Protein AF-A0A838SPH0-F1 (afdb_monomer)

Radius of gyration: 14.52 Å; Cα contacts (8 Å, |Δi|>4): 67; chains: 1; bounding box: 35×26×31 Å

Nearest PDB structures (foldseek):
  5d80-assembly2_g  TM=3.973E-01  e=1.276E+00  Saccharomyces cerevisiae S288C
  5d80-assembly1_G  TM=3.974E-01  e=1.276E+00  Saccharomyces cerevisiae S288C
  4u1e-assembly1_G  TM=2.729E-01  e=6.213E+00  Saccharomyces cerevisiae S288C

Solvent-accessible surface area (backbone atoms only — not comparable to full-atom values): 5799 Å² total; per-residue (Å²): 137,61,73,81,80,48,58,70,71,77,45,73,52,71,47,80,43,78,54,97,89,42,83,43,81,47,75,50,76,40,64,66,82,91,71,98,73,87,79,94,78,67,87,81,57,50,74,65,49,62,72,72,56,89,78,86,83,92,73,54,45,66,54,53,61,69,52,89,68,93,59,81,60,80,62,48,17,62,53,44,69,75,75,111

Mean predicted aligned error: 3.77 Å

Structure (mmCIF, N/CA/C/O backbone):
data_AF-A0A838SPH0-F1
#
_entry.id   AF-A0A838SPH0-F1
#
loop_
_atom_site.group_PDB
_atom_site.id
_atom_site.type_symbol
_atom_site.label_atom_id
_atom_site.label_alt_id
_atom_site.label_comp_id
_atom_site.label_asym_id
_atom_site.label_entity_id
_atom_site.label_seq_id
_atom_site.pdbx_PDB_ins_code
_atom_site.Cartn_x
_atom_site.Cartn_y
_atom_site.Cartn_z
_atom_site.occupancy
_atom_site.B_iso_or_equiv
_atom_site.auth_seq_id
_atom_site.auth_comp_id
_atom_site.auth_asym_id
_atom_site.auth_atom_id
_atom_site.pdbx_PDB_model_num
ATOM 1 N N . MET A 1 1 ? -14.914 0.178 -13.076 1.00 64.50 1 MET A N 1
ATOM 2 C CA . MET A 1 1 ? -15.169 1.186 -12.026 1.00 64.50 1 MET A CA 1
ATOM 3 C C . MET A 1 1 ? -14.265 2.376 -12.309 1.00 64.50 1 MET A C 1
ATOM 5 O O . MET A 1 1 ? -13.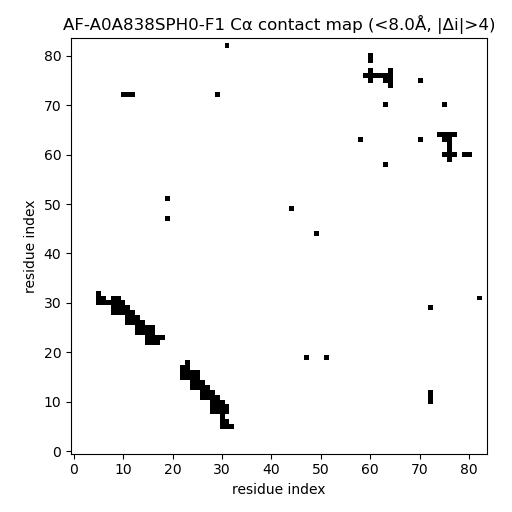105 2.137 -12.622 1.00 64.50 1 MET A O 1
ATOM 9 N N . SER A 1 2 ? -14.773 3.608 -12.314 1.00 76.44 2 SER A N 1
ATOM 10 C 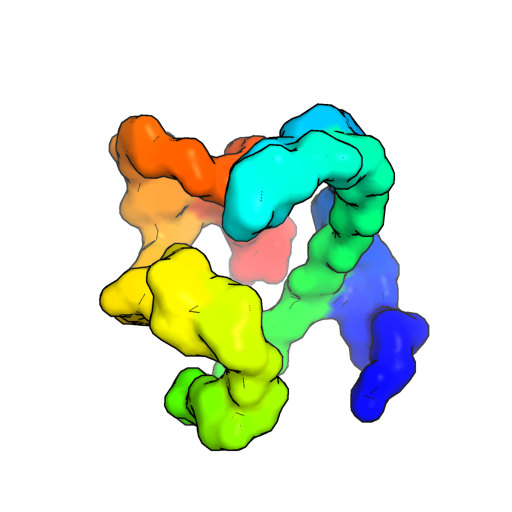CA . SER A 1 2 ? -13.929 4.803 -12.478 1.00 76.44 2 SER A CA 1
ATOM 11 C C . SER A 1 2 ? -13.543 5.358 -11.099 1.00 76.44 2 SER A C 1
ATOM 13 O O . SER A 1 2 ? -14.290 5.146 -10.148 1.00 76.44 2 SER A O 1
ATOM 15 N N . PRO A 1 3 ? -12.421 6.084 -10.951 1.00 71.19 3 PRO A N 1
ATOM 16 C CA . PRO A 1 3 ? -12.032 6.648 -9.654 1.00 71.19 3 PRO A CA 1
ATOM 17 C C . PRO A 1 3 ? -13.109 7.549 -9.034 1.00 71.19 3 PRO A C 1
ATOM 19 O O . PRO A 1 3 ? -13.349 7.485 -7.838 1.00 71.19 3 PRO A O 1
ATOM 22 N N . GLY A 1 4 ? -13.837 8.316 -9.856 1.00 77.69 4 GLY A N 1
ATOM 23 C CA . GLY A 1 4 ? -14.905 9.204 -9.383 1.00 77.69 4 GLY A CA 1
ATOM 24 C C . GLY A 1 4 ? -16.091 8.491 -8.722 1.00 77.69 4 GLY A C 1
ATOM 25 O O . GLY A 1 4 ? -16.860 9.139 -8.022 1.00 77.69 4 GLY A O 1
ATOM 26 N N . SER A 1 5 ? -16.249 7.171 -8.894 1.00 87.69 5 SER A N 1
ATOM 27 C CA . SER A 1 5 ? -17.279 6.410 -8.172 1.00 87.69 5 SER A CA 1
ATOM 28 C C . SER A 1 5 ? -16.852 5.976 -6.764 1.00 87.69 5 SER A C 1
ATOM 30 O O . SER A 1 5 ? -17.658 5.370 -6.067 1.00 87.69 5 SER A O 1
ATOM 32 N N . LEU A 1 6 ? -15.604 6.238 -6.357 1.00 88.31 6 LEU A N 1
ATOM 33 C CA . LEU A 1 6 ? -15.055 5.874 -5.042 1.00 88.31 6 LEU A CA 1
ATOM 34 C C . LEU A 1 6 ? -15.126 7.018 -4.014 1.00 88.31 6 LEU A C 1
ATOM 36 O O . LEU A 1 6 ? -14.653 6.859 -2.894 1.00 88.31 6 LEU A O 1
ATOM 40 N N . GLY A 1 7 ? -15.715 8.159 -4.384 1.00 90.75 7 GLY A N 1
ATOM 41 C CA . GLY A 1 7 ? -15.751 9.360 -3.549 1.00 90.75 7 GLY A CA 1
ATOM 42 C C . GLY A 1 7 ? -14.463 10.183 -3.626 1.00 90.75 7 GLY A C 1
ATOM 43 O O . GLY A 1 7 ? -13.679 10.054 -4.567 1.00 90.75 7 GLY A O 1
ATOM 44 N N . GLU A 1 8 ? -14.270 11.059 -2.641 1.00 94.19 8 GLU A N 1
ATOM 45 C CA . GLU A 1 8 ? -13.084 11.915 -2.559 1.00 94.19 8 GLU A CA 1
ATOM 46 C C . GLU A 1 8 ? -11.839 11.118 -2.129 1.00 94.19 8 GLU A C 1
ATOM 48 O O . GLU A 1 8 ? -11.944 10.199 -1.308 1.00 94.19 8 GLU A O 1
ATOM 53 N N . PRO A 1 9 ? -10.641 11.467 -2.632 1.00 95.94 9 PRO A N 1
ATOM 54 C CA . PRO A 1 9 ? -9.397 10.883 -2.149 1.00 95.94 9 PRO A CA 1
ATOM 55 C C . PRO A 1 9 ? -9.207 11.081 -0.642 1.00 95.94 9 PRO A C 1
ATOM 57 O O . PRO A 1 9 ? -9.361 12.187 -0.124 1.00 95.94 9 PRO A O 1
ATOM 60 N N . VAL A 1 10 ? -8.777 10.029 0.052 1.00 96.44 10 VAL A N 1
ATOM 61 C CA . VAL A 1 10 ? -8.457 10.079 1.491 1.00 96.44 10 VAL A CA 1
ATOM 62 C C . VAL A 1 10 ? -6.980 10.368 1.757 1.00 96.44 10 VAL A C 1
ATOM 64 O O . VAL A 1 10 ? -6.618 10.805 2.848 1.00 96.44 10 VAL A O 1
ATOM 67 N N . ALA A 1 11 ? -6.116 10.140 0.763 1.00 96.81 11 ALA A N 1
ATOM 68 C CA . ALA A 1 11 ? -4.704 10.503 0.808 1.00 96.81 11 ALA A CA 1
ATOM 69 C C . ALA A 1 11 ? -4.103 10.609 -0.602 1.00 96.81 11 ALA A C 1
ATOM 71 O O . ALA A 1 11 ? -4.594 10.013 -1.562 1.00 96.81 11 ALA A O 1
ATOM 72 N N . VAL A 1 12 ? -2.986 11.327 -0.707 1.00 95.62 12 VAL A N 1
ATOM 73 C CA . VAL A 1 12 ? -2.123 11.359 -1.893 1.00 95.62 12 VAL A CA 1
ATOM 74 C C . VAL A 1 12 ? -0.664 11.244 -1.462 1.00 95.62 12 VAL A C 1
ATOM 76 O O . VAL A 1 12 ? -0.284 11.749 -0.404 1.00 95.62 12 VAL A O 1
ATOM 79 N N . SER A 1 13 ? 0.160 10.605 -2.285 1.00 94.75 13 SER A N 1
ATOM 80 C CA . SER A 1 13 ? 1.613 10.532 -2.100 1.00 94.75 13 SER A CA 1
ATOM 81 C C . SER A 1 13 ?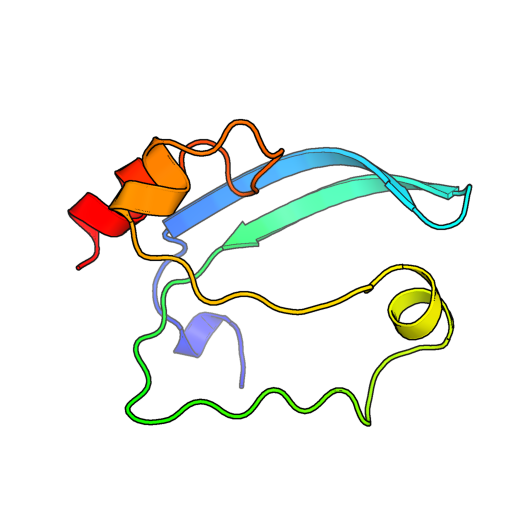 2.319 10.744 -3.438 1.00 94.75 13 SER A C 1
ATOM 83 O O . SER A 1 13 ? 1.735 10.601 -4.516 1.00 94.75 13 SER A O 1
ATOM 85 N N . GLN A 1 14 ? 3.595 11.111 -3.374 1.00 96.06 14 GLN A N 1
ATOM 86 C CA . GLN A 1 14 ? 4.494 11.065 -4.518 1.00 96.06 14 GLN A CA 1
ATOM 87 C C . GLN A 1 14 ? 5.922 10.834 -4.041 1.00 96.06 14 GLN A C 1
ATOM 89 O O . GLN A 1 14 ? 6.279 11.244 -2.933 1.00 96.06 14 GLN A O 1
ATOM 94 N N . GLY A 1 15 ? 6.739 10.206 -4.876 1.00 93.94 15 GLY A N 1
ATOM 95 C CA . GLY A 1 15 ? 8.137 9.978 -4.548 1.00 93.94 15 GLY A CA 1
ATOM 96 C C . GLY A 1 15 ? 8.823 8.981 -5.473 1.00 93.94 15 GLY A C 1
ATOM 97 O O . GLY A 1 15 ? 8.209 8.468 -6.412 1.00 93.94 15 GLY A O 1
ATOM 98 N N . PRO A 1 16 ? 10.112 8.712 -5.223 1.00 95.44 16 PRO A N 1
ATOM 99 C CA . PRO A 1 16 ? 10.839 7.687 -5.949 1.00 95.44 16 PRO A CA 1
ATOM 100 C C . PRO A 1 16 ? 10.336 6.285 -5.577 1.00 95.44 16 PRO A C 1
ATOM 102 O O . PRO A 1 16 ? 10.037 6.012 -4.415 1.00 95.44 16 PRO A O 1
ATOM 105 N N . LEU A 1 17 ? 10.298 5.389 -6.560 1.00 92.31 17 LEU A N 1
ATOM 106 C CA . LEU A 1 17 ? 10.054 3.956 -6.389 1.00 92.31 17 LEU A CA 1
ATOM 107 C C . LEU A 1 17 ? 11.070 3.184 -7.229 1.00 92.31 17 LEU A C 1
ATOM 109 O O . LEU A 1 17 ? 11.236 3.479 -8.409 1.00 92.31 17 LEU A O 1
ATOM 113 N N . LEU A 1 18 ? 11.731 2.189 -6.642 1.00 92.62 18 LEU A N 1
ATOM 114 C CA . LEU A 1 18 ? 12.527 1.216 -7.387 1.00 92.62 18 LEU A CA 1
ATOM 115 C C . LEU A 1 18 ? 11.729 -0.087 -7.464 1.00 92.62 18 LEU A C 1
ATOM 117 O O . LEU A 1 18 ? 11.507 -0.723 -6.437 1.00 92.62 18 LEU A O 1
ATOM 121 N N . LEU A 1 19 ? 11.295 -0.470 -8.664 1.00 90.94 19 LEU A N 1
ATOM 122 C CA . LEU A 1 19 ? 10.465 -1.654 -8.891 1.00 90.94 19 LEU A CA 1
ATOM 123 C C . LEU A 1 19 ? 11.025 -2.450 -10.070 1.00 90.94 19 LEU A C 1
ATOM 125 O O . LEU A 1 19 ? 11.259 -1.882 -11.134 1.00 90.94 19 LEU A O 1
ATOM 129 N N . GLY A 1 20 ? 11.294 -3.744 -9.876 1.00 89.56 20 GLY A N 1
ATOM 130 C CA . GLY A 1 20 ? 11.886 -4.589 -10.925 1.00 89.56 20 GLY A CA 1
ATOM 131 C C . GLY A 1 20 ? 13.222 -4.055 -11.466 1.00 89.56 20 GLY A C 1
ATOM 132 O O . GLY A 1 20 ? 13.509 -4.184 -12.650 1.00 89.56 20 GLY A O 1
ATOM 133 N N . GLY A 1 21 ? 14.010 -3.365 -10.629 1.00 91.38 21 GLY A N 1
ATOM 134 C CA . GLY A 1 21 ? 15.266 -2.721 -11.036 1.00 91.38 21 GLY A CA 1
ATOM 135 C C . GLY A 1 21 ? 15.113 -1.409 -11.817 1.00 91.38 21 GLY A C 1
ATOM 136 O O . GLY A 1 21 ? 16.121 -0.811 -12.192 1.00 91.38 21 GLY A O 1
ATOM 137 N N . VAL A 1 22 ? 13.887 -0.925 -12.033 1.00 93.06 22 VAL A N 1
ATOM 138 C CA . VAL A 1 22 ? 13.604 0.334 -12.735 1.00 93.06 22 VAL A CA 1
ATOM 139 C C . VAL A 1 22 ? 13.207 1.419 -11.739 1.00 93.06 22 VAL A C 1
ATOM 141 O O . VAL A 1 22 ? 12.378 1.204 -10.855 1.00 93.06 22 VAL A O 1
ATOM 144 N N . ALA A 1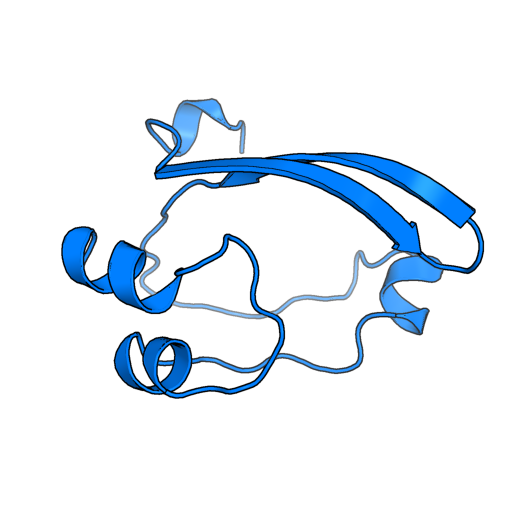 23 ? 13.820 2.595 -11.874 1.00 95.88 23 ALA A N 1
ATOM 145 C CA . ALA A 1 23 ? 13.493 3.762 -11.069 1.00 95.88 23 ALA A CA 1
ATOM 146 C C . ALA A 1 23 ? 12.307 4.524 -11.678 1.00 95.88 23 ALA A C 1
ATOM 148 O O . ALA A 1 23 ? 12.334 4.920 -12.843 1.00 95.88 23 ALA A O 1
ATOM 149 N N . TYR A 1 24 ? 11.298 4.779 -10.855 1.00 94.50 24 TYR A N 1
ATOM 150 C CA . TYR A 1 24 ? 10.099 5.537 -11.181 1.00 94.50 24 TYR A CA 1
ATOM 151 C C . TYR A 1 24 ? 9.986 6.760 -10.276 1.00 94.50 24 TYR A C 1
ATOM 153 O O . TYR A 1 24 ? 10.419 6.745 -9.123 1.00 94.50 24 TYR A O 1
ATOM 161 N N . HIS A 1 25 ? 9.329 7.800 -10.781 1.00 96.88 25 HIS A N 1
ATOM 162 C CA . HIS A 1 25 ? 8.709 8.816 -9.941 1.00 96.88 25 HIS A CA 1
ATOM 163 C C . HIS A 1 25 ? 7.204 8.550 -9.927 1.00 96.88 25 HIS A C 1
ATOM 165 O O . HIS A 1 25 ? 6.518 8.799 -10.921 1.00 96.88 25 HIS A O 1
ATOM 171 N N . GLN A 1 26 ? 6.701 8.015 -8.820 1.00 95.19 26 GLN A N 1
ATOM 172 C CA . GLN A 1 26 ? 5.296 7.653 -8.687 1.00 95.19 26 GLN A CA 1
ATOM 173 C C . GLN A 1 26 ? 4.477 8.779 -8.061 1.00 95.19 26 GLN A C 1
ATOM 175 O O . GLN A 1 26 ? 4.979 9.575 -7.265 1.00 95.19 26 GLN A O 1
ATOM 180 N N . ARG A 1 27 ? 3.195 8.816 -8.418 1.00 96.38 27 ARG A N 1
ATOM 181 C CA . ARG A 1 27 ? 2.168 9.624 -7.768 1.00 96.38 27 ARG A CA 1
ATOM 182 C C . ARG A 1 27 ? 0.966 8.730 -7.528 1.00 96.38 27 ARG A C 1
ATOM 184 O O . ARG A 1 27 ? 0.434 8.161 -8.478 1.00 96.38 27 ARG A O 1
ATOM 191 N N . GLU A 1 28 ? 0.530 8.648 -6.283 1.00 95.44 28 GLU A N 1
ATOM 192 C CA . GLU A 1 28 ? -0.548 7.756 -5.876 1.00 95.44 28 GLU A CA 1
ATOM 193 C C . GLU A 1 28 ? -1.700 8.569 -5.286 1.00 95.44 28 GLU A C 1
ATOM 195 O O . GLU A 1 28 ? -1.513 9.626 -4.673 1.00 95.44 28 GLU A O 1
ATOM 200 N N . THR A 1 29 ? -2.919 8.094 -5.513 1.00 96.12 29 THR A N 1
ATOM 201 C CA . THR A 1 29 ? -4.152 8.663 -4.962 1.00 96.12 29 THR A CA 1
ATOM 202 C C . THR A 1 29 ? -4.942 7.526 -4.348 1.00 96.12 29 THR A C 1
ATOM 204 O O . THR A 1 29 ? -5.282 6.565 -5.035 1.00 96.12 29 THR A O 1
ATOM 207 N N . TYR A 1 30 ? -5.203 7.637 -3.054 1.00 95.75 30 TYR A N 1
ATOM 208 C CA . TYR A 1 30 ? -5.824 6.595 -2.255 1.00 95.75 30 TYR A CA 1
ATOM 209 C C . TYR A 1 30 ? -7.286 6.942 -2.010 1.00 95.75 30 TYR A C 1
ATOM 211 O O . TYR A 1 30 ? -7.608 8.075 -1.652 1.00 95.75 30 TYR A O 1
ATOM 219 N N . TYR A 1 31 ? -8.152 5.947 -2.165 1.00 95.50 31 TYR A N 1
ATOM 220 C CA . TYR A 1 31 ? -9.587 6.042 -1.920 1.00 95.50 31 TYR A CA 1
ATOM 221 C C . TYR A 1 31 ? -9.986 5.012 -0.870 1.00 95.50 31 TYR A C 1
ATOM 223 O O . TYR A 1 31 ? -9.329 3.979 -0.727 1.00 95.50 31 TYR A O 1
ATOM 231 N N . PHE A 1 32 ? -11.068 5.286 -0.150 1.00 94.69 32 PHE A N 1
ATOM 232 C CA . PHE A 1 32 ? -11.606 4.381 0.855 1.00 94.69 32 PHE A CA 1
ATOM 233 C C . PHE A 1 32 ? -12.897 3.739 0.353 1.00 94.69 32 PHE A C 1
ATOM 235 O O . PHE A 1 32 ? -13.807 4.430 -0.097 1.00 94.69 32 PHE A O 1
ATOM 242 N N . LEU A 1 33 ? -12.973 2.411 0.439 1.00 92.56 33 LEU A N 1
ATOM 243 C CA . LEU A 1 33 ? -14.140 1.638 0.034 1.00 92.56 33 LEU A CA 1
ATOM 244 C C . LEU A 1 33 ? -14.421 0.549 1.069 1.00 92.56 33 LEU A C 1
ATOM 246 O O . LEU A 1 33 ? -13.561 -0.285 1.344 1.00 92.56 33 LEU A O 1
ATOM 250 N N . GLN A 1 34 ? -15.643 0.530 1.599 1.00 91.69 34 GLN A N 1
ATOM 251 C CA . GLN A 1 34 ? -16.145 -0.575 2.412 1.00 91.69 34 GLN A CA 1
ATOM 252 C C . GLN A 1 34 ? -16.888 -1.576 1.527 1.00 91.69 34 GLN A C 1
ATOM 254 O O . GLN A 1 34 ? -17.747 -1.199 0.730 1.00 91.69 34 GLN A O 1
ATOM 259 N N . VAL A 1 35 ? -16.568 -2.861 1.685 1.00 90.50 35 VAL A N 1
ATOM 260 C CA . VAL A 1 35 ? -17.189 -3.970 0.950 1.00 90.50 35 VAL A CA 1
ATOM 261 C C . VAL A 1 35 ? -17.729 -5.008 1.929 1.00 90.50 35 VAL A C 1
ATOM 263 O O . VAL A 1 35 ? -17.146 -5.236 2.985 1.00 90.50 35 VAL A O 1
ATOM 266 N N . SER A 1 36 ? -18.846 -5.652 1.587 1.00 90.12 36 SER A N 1
ATOM 267 C CA . SER A 1 36 ? -19.471 -6.681 2.433 1.00 90.12 36 SER A CA 1
ATOM 268 C C . SER A 1 36 ? -18.782 -8.047 2.350 1.00 90.12 36 SER A C 1
ATOM 270 O O . SER A 1 36 ? -18.989 -8.891 3.216 1.00 90.12 36 SER A O 1
ATOM 272 N N . ALA A 1 37 ? -17.992 -8.279 1.302 1.00 88.75 37 ALA A N 1
ATOM 273 C CA . ALA A 1 37 ? -17.194 -9.481 1.094 1.00 88.75 37 ALA A CA 1
ATOM 274 C C . ALA A 1 37 ? -15.923 -9.121 0.315 1.00 88.75 37 ALA A C 1
ATOM 276 O O . ALA A 1 37 ? -15.936 -8.184 -0.487 1.00 88.75 37 ALA A O 1
ATOM 277 N N . HIS A 1 38 ? -14.844 -9.871 0.537 1.00 84.25 38 HIS A N 1
ATOM 278 C CA . HIS A 1 38 ? -13.592 -9.719 -0.195 1.00 84.25 38 HIS A CA 1
ATOM 279 C C . HIS A 1 38 ? -13.132 -11.074 -0.747 1.00 84.25 38 HIS A C 1
ATOM 281 O O . HIS A 1 38 ? -13.213 -12.091 -0.063 1.00 84.25 38 HIS A O 1
ATOM 287 N N . GLU A 1 39 ? -12.609 -11.072 -1.969 1.00 90.00 39 GLU A N 1
ATOM 288 C CA . GLU A 1 39 ? -11.859 -12.182 -2.555 1.00 90.00 39 GLU A CA 1
ATOM 289 C C . GLU A 1 39 ? -10.666 -11.580 -3.297 1.00 90.00 39 GLU A C 1
ATOM 291 O O . GLU A 1 39 ? -10.829 -10.683 -4.128 1.00 90.00 39 GLU A O 1
ATOM 296 N N . VAL A 1 40 ? -9.457 -12.035 -2.971 1.00 90.56 40 VAL A N 1
ATOM 297 C CA . VAL A 1 40 ? -8.249 -11.588 -3.664 1.00 90.56 40 VAL A CA 1
ATOM 298 C C . VAL A 1 40 ? -8.079 -12.441 -4.916 1.00 90.56 40 VAL A C 1
ATOM 300 O O . VAL A 1 40 ? -7.713 -13.609 -4.832 1.00 90.56 40 VAL A O 1
ATOM 303 N N . ASN A 1 41 ? -8.333 -11.847 -6.082 1.00 92.31 41 ASN A N 1
ATOM 304 C CA . ASN A 1 41 ? -8.122 -12.489 -7.374 1.00 92.31 41 ASN A CA 1
ATOM 305 C C . ASN A 1 41 ? -6.872 -11.918 -8.057 1.00 92.31 41 ASN A C 1
ATOM 307 O O . ASN A 1 41 ? -6.867 -10.771 -8.503 1.00 92.31 41 ASN A O 1
ATOM 311 N N . THR A 1 42 ? -5.831 -12.740 -8.175 1.00 94.44 42 THR A N 1
ATOM 312 C CA . THR A 1 42 ? -4.548 -12.375 -8.798 1.00 94.44 42 THR A CA 1
ATOM 313 C C . THR A 1 42 ? -4.407 -12.870 -10.241 1.00 94.44 42 THR A C 1
ATOM 315 O O . THR A 1 42 ? -3.340 -12.736 -10.840 1.00 94.44 42 THR A O 1
ATOM 318 N N . ALA A 1 43 ? -5.468 -13.422 -10.846 1.00 95.06 43 ALA A N 1
ATOM 319 C CA . ALA A 1 43 ? -5.410 -14.028 -12.182 1.00 95.06 43 ALA A CA 1
ATOM 320 C C . ALA A 1 43 ? -4.981 -13.045 -13.287 1.00 95.06 43 ALA A C 1
ATOM 322 O O . ALA A 1 43 ? -4.415 -13.461 -14.295 1.00 95.06 43 ALA A O 1
ATOM 323 N N . ALA A 1 44 ? -5.237 -11.749 -13.093 1.00 95.38 44 ALA A N 1
ATOM 324 C CA . ALA A 1 44 ? -4.886 -10.687 -14.033 1.00 95.38 44 ALA A CA 1
ATOM 325 C C . ALA A 1 44 ? -3.531 -10.016 -13.744 1.00 95.38 44 ALA A C 1
ATOM 327 O O . ALA A 1 44 ? -3.210 -9.031 -14.404 1.00 95.38 44 ALA A O 1
ATOM 328 N N . PHE A 1 45 ? -2.746 -10.519 -12.782 1.00 96.12 45 PHE A N 1
ATOM 329 C CA . PHE A 1 45 ? -1.415 -9.974 -12.517 1.00 96.12 45 PHE A CA 1
ATOM 330 C C . PHE A 1 45 ? -0.554 -10.019 -13.784 1.00 96.12 45 PHE A C 1
ATOM 332 O O . PHE A 1 45 ? -0.569 -10.988 -14.551 1.00 96.12 45 PHE A O 1
A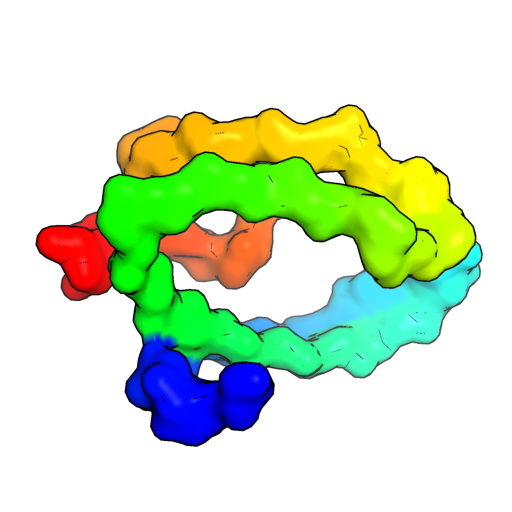TOM 339 N N . THR A 1 46 ? 0.217 -8.965 -13.992 1.00 95.12 46 THR A N 1
ATOM 340 C CA . THR A 1 46 ? 1.325 -8.916 -14.944 1.00 95.12 46 THR A CA 1
ATOM 341 C C . THR A 1 46 ? 2.476 -9.813 -14.480 1.00 95.12 46 THR A C 1
ATOM 343 O O . THR A 1 46 ? 2.506 -10.277 -13.339 1.00 95.12 46 THR A O 1
ATOM 346 N N . ASP A 1 47 ? 3.447 -10.066 -15.360 1.00 94.56 47 ASP A N 1
ATOM 347 C CA . ASP A 1 47 ? 4.645 -10.830 -14.987 1.00 94.56 47 ASP A CA 1
ATOM 348 C C . ASP A 1 47 ? 5.420 -10.156 -13.847 1.00 94.56 47 ASP A C 1
ATOM 350 O O . ASP A 1 47 ? 5.831 -10.832 -12.908 1.00 94.56 47 ASP A O 1
ATOM 354 N N . LEU A 1 48 ? 5.527 -8.822 -13.877 1.00 92.12 48 LEU A N 1
ATOM 355 C CA . LEU A 1 48 ? 6.171 -8.050 -12.814 1.00 92.12 48 LEU A CA 1
ATOM 356 C C . LEU A 1 48 ? 5.418 -8.173 -11.483 1.00 92.12 48 LEU A C 1
ATOM 358 O O . LEU A 1 48 ? 6.041 -8.394 -10.452 1.00 92.12 48 LEU A O 1
ATOM 362 N N . GLU A 1 49 ? 4.087 -8.066 -11.486 1.00 93.62 49 GLU A N 1
ATOM 363 C CA . GLU A 1 49 ? 3.284 -8.212 -10.261 1.00 93.62 49 GLU A CA 1
ATOM 364 C C . GLU A 1 49 ? 3.404 -9.618 -9.665 1.00 93.62 49 GLU A C 1
ATOM 366 O O . GLU A 1 49 ? 3.511 -9.753 -8.449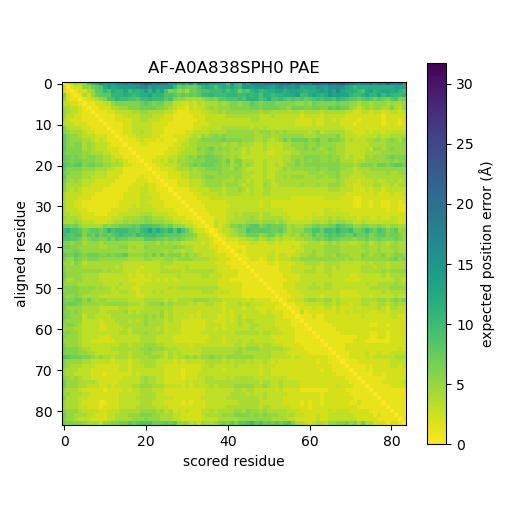 1.00 93.62 49 GLU A O 1
ATOM 3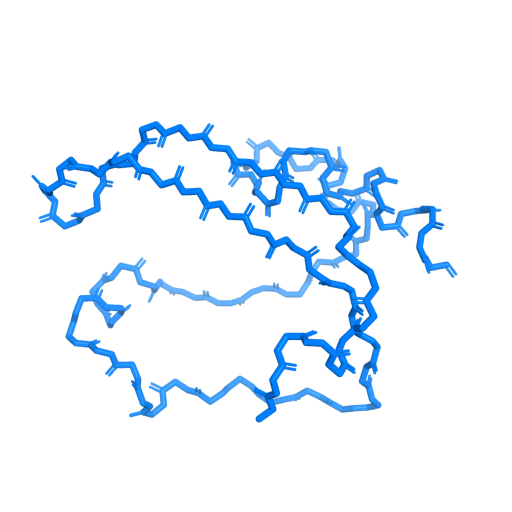71 N N . ARG A 1 50 ? 3.459 -10.662 -10.503 1.00 94.88 50 ARG A N 1
ATOM 372 C CA . ARG A 1 50 ? 3.730 -12.033 -10.037 1.00 94.88 50 ARG A CA 1
ATOM 373 C C . ARG A 1 50 ? 5.104 -12.185 -9.384 1.00 94.88 50 ARG A C 1
ATOM 375 O O . ARG A 1 50 ? 5.249 -13.025 -8.503 1.00 94.88 50 ARG A O 1
ATOM 382 N N . GLU A 1 51 ? 6.097 -11.421 -9.828 1.00 93.69 51 GLU A N 1
ATOM 383 C CA . GLU A 1 51 ? 7.454 -11.461 -9.280 1.00 93.69 51 GLU A CA 1
ATOM 384 C C . GLU A 1 51 ? 7.560 -10.718 -7.940 1.00 93.69 51 GLU A C 1
ATOM 386 O O . GLU A 1 51 ? 8.221 -11.196 -7.018 1.00 93.69 51 GLU A O 1
ATOM 391 N N . VAL A 1 52 ? 6.910 -9.556 -7.819 1.00 91.06 52 VAL A N 1
ATOM 392 C CA . VAL A 1 52 ? 7.101 -8.648 -6.671 1.00 91.06 52 VAL A CA 1
ATOM 393 C C . VAL A 1 52 ? 6.036 -8.785 -5.578 1.00 91.06 52 VAL A C 1
ATOM 395 O O . VAL A 1 52 ? 6.290 -8.392 -4.439 1.00 91.06 52 VAL A O 1
ATOM 398 N N . VAL A 1 53 ? 4.854 -9.338 -5.878 1.00 94.00 53 VAL A N 1
ATOM 399 C CA . VAL A 1 53 ? 3.790 -9.556 -4.884 1.00 94.00 53 VAL A CA 1
ATOM 400 C C . VAL A 1 53 ? 3.932 -10.943 -4.265 1.00 94.00 53 VAL A C 1
ATOM 402 O O . VAL A 1 53 ? 3.607 -11.958 -4.875 1.00 94.00 53 VAL A O 1
ATOM 405 N N . ILE A 1 54 ? 4.380 -10.976 -3.011 1.00 93.88 54 ILE A N 1
ATOM 406 C CA . ILE A 1 54 ? 4.695 -12.224 -2.297 1.00 93.88 54 ILE A CA 1
ATOM 407 C C . ILE A 1 54 ? 3.547 -12.760 -1.430 1.00 93.88 54 ILE A C 1
ATOM 409 O O . ILE A 1 54 ? 3.610 -13.892 -0.953 1.00 93.88 54 ILE A O 1
ATOM 413 N N . GLY A 1 55 ? 2.501 -11.967 -1.195 1.00 93.19 55 GLY A N 1
ATOM 414 C CA . GLY A 1 55 ? 1.394 -12.360 -0.330 1.00 93.19 55 GLY A CA 1
ATOM 415 C C . GLY A 1 55 ? 0.412 -11.230 -0.050 1.00 93.19 55 GLY A C 1
ATOM 416 O O . GLY A 1 55 ? 0.604 -10.094 -0.478 1.00 93.19 55 GLY A O 1
ATOM 417 N N . HIS A 1 56 ? -0.648 -11.567 0.684 1.00 92.94 56 HIS A N 1
ATOM 418 C CA . HIS A 1 56 ? -1.693 -10.639 1.108 1.00 92.94 56 HIS A CA 1
ATOM 419 C C . HIS A 1 56 ? -1.969 -10.850 2.593 1.00 92.94 56 HIS A C 1
ATOM 421 O O . HIS A 1 56 ? -1.966 -11.985 3.071 1.00 92.94 56 HIS A O 1
ATOM 427 N N . HIS A 1 57 ? -2.230 -9.763 3.311 1.00 91.88 57 HIS A N 1
ATOM 428 C CA . HIS A 1 57 ? -2.560 -9.803 4.727 1.00 91.88 57 HIS A CA 1
ATOM 429 C C . HIS A 1 57 ? -3.646 -8.769 5.034 1.00 91.88 57 HIS A C 1
ATOM 431 O O . HIS A 1 57 ? -3.576 -7.634 4.561 1.00 91.88 57 HIS A O 1
ATOM 437 N N . TRP A 1 58 ? -4.654 -9.171 5.810 1.00 92.25 58 TRP A N 1
ATOM 438 C CA . TRP A 1 58 ? -5.696 -8.278 6.308 1.00 92.25 58 TRP A CA 1
ATOM 439 C C . TRP A 1 58 ? -5.300 -7.765 7.678 1.00 92.25 58 TRP A C 1
ATOM 441 O O . TRP A 1 58 ? -5.206 -8.541 8.621 1.00 92.25 58 TRP A O 1
ATOM 451 N N . TRP A 1 59 ? -5.104 -6.455 7.772 1.00 94.56 59 TRP A N 1
ATOM 452 C CA . TRP A 1 59 ? -4.717 -5.798 9.006 1.00 94.56 59 TRP A CA 1
ATOM 453 C C . TRP A 1 59 ? -5.891 -5.019 9.594 1.00 94.56 59 TRP A C 1
ATOM 455 O O . TRP A 1 59 ? -6.624 -4.327 8.881 1.00 94.56 59 TRP A O 1
ATOM 465 N N . SER A 1 60 ? -6.019 -5.051 10.911 1.00 94.06 60 SER A N 1
ATOM 466 C CA . SER A 1 60 ? -6.779 -4.056 11.658 1.00 94.06 60 SER A CA 1
ATOM 467 C C . SER A 1 60 ? -6.042 -2.703 11.671 1.00 94.06 60 SER A C 1
ATOM 469 O O . SER A 1 60 ? -4.812 -2.649 11.542 1.00 94.06 60 SER A O 1
ATOM 471 N N . PRO A 1 61 ? -6.754 -1.582 11.904 1.00 94.44 61 PRO A N 1
ATOM 472 C CA . PRO A 1 61 ? -6.114 -0.274 12.071 1.00 94.44 61 PRO A CA 1
ATOM 473 C C . PRO A 1 61 ? -5.065 -0.250 13.193 1.00 94.44 61 PRO A C 1
ATOM 475 O O . PRO A 1 61 ? -4.073 0.468 13.101 1.00 94.44 61 PRO A O 1
ATOM 478 N N . GLN A 1 62 ? -5.276 -1.049 14.242 1.00 94.31 62 GLN A N 1
ATOM 479 C CA . GLN A 1 62 ? -4.382 -1.154 15.396 1.00 94.31 62 GLN A CA 1
ATOM 480 C C . GLN A 1 62 ? -3.084 -1.878 15.032 1.00 94.31 62 GLN A C 1
ATOM 482 O O . GLN A 1 62 ? -2.008 -1.394 15.376 1.00 94.31 62 GLN A O 1
ATOM 487 N N . GLU A 1 63 ? -3.165 -2.981 14.283 1.00 96.31 63 GLU A N 1
ATOM 488 C CA . GLU A 1 63 ? -1.971 -3.681 13.799 1.00 96.31 63 GLU A CA 1
ATOM 489 C C . GLU A 1 63 ? -1.174 -2.796 12.827 1.00 96.31 63 GLU A C 1
ATOM 491 O O . GLU A 1 63 ? 0.045 -2.708 12.949 1.00 96.31 63 GLU A O 1
ATOM 496 N N . LEU A 1 64 ? -1.841 -2.054 11.932 1.00 96.12 64 LEU A N 1
ATOM 497 C CA . LEU A 1 64 ? -1.175 -1.085 11.043 1.00 96.12 64 LEU A CA 1
ATOM 498 C C . LEU A 1 64 ? -0.529 0.083 11.792 1.00 96.12 64 LEU A C 1
ATOM 500 O O . LEU A 1 64 ? 0.451 0.648 11.319 1.00 96.12 64 LEU A O 1
ATOM 504 N N . ALA A 1 65 ? -1.085 0.493 12.931 1.00 92.38 65 ALA A N 1
ATOM 505 C CA . ALA A 1 65 ? -0.488 1.540 13.756 1.00 92.38 65 ALA A CA 1
ATOM 506 C C . ALA A 1 65 ? 0.724 1.033 14.555 1.00 92.38 65 ALA A C 1
ATOM 508 O O . ALA A 1 65 ? 1.603 1.824 14.892 1.00 92.38 65 ALA A O 1
ATOM 509 N N . ALA A 1 66 ? 0.759 -0.265 14.863 1.00 94.44 66 ALA A N 1
ATOM 510 C CA . ALA A 1 66 ? 1.813 -0.897 15.650 1.00 94.44 66 ALA A CA 1
ATOM 511 C C . ALA A 1 66 ? 2.930 -1.526 14.799 1.00 94.44 66 ALA A C 1
ATOM 513 O O . ALA A 1 66 ? 3.997 -1.829 15.334 1.00 94.44 66 ALA A O 1
ATOM 514 N N . THR A 1 67 ? 2.697 -1.751 13.502 1.00 94.69 67 THR A N 1
ATOM 515 C CA . THR A 1 67 ? 3.678 -2.406 12.632 1.00 94.69 67 THR A CA 1
ATOM 516 C C . THR A 1 67 ? 4.905 -1.533 12.377 1.00 94.69 67 THR A C 1
ATOM 518 O O . THR A 1 67 ? 4.814 -0.315 12.223 1.00 94.69 67 THR A O 1
ATOM 521 N N . GLY A 1 68 ? 6.071 -2.178 12.313 1.00 94.50 68 GLY A N 1
ATOM 522 C CA . GLY A 1 68 ? 7.315 -1.570 11.837 1.00 94.50 68 GLY A CA 1
ATOM 523 C C . GLY A 1 68 ? 7.518 -1.716 10.326 1.00 94.50 68 GLY A C 1
ATOM 524 O O . GLY A 1 68 ? 8.542 -1.274 9.809 1.00 94.50 68 GLY A O 1
ATOM 525 N N . GLU A 1 69 ? 6.585 -2.366 9.625 1.00 94.81 69 GLU A N 1
ATOM 526 C CA . GLU A 1 69 ? 6.649 -2.533 8.175 1.00 94.81 69 GLU A CA 1
ATOM 527 C C . GLU A 1 69 ? 6.443 -1.206 7.437 1.00 94.81 69 GLU A C 1
ATOM 529 O O . GLU A 1 69 ? 5.754 -0.292 7.899 1.00 94.81 69 GLU A O 1
ATOM 534 N N . LEU A 1 70 ? 7.038 -1.101 6.248 1.00 92.75 70 LEU A N 1
ATOM 535 C CA . LEU A 1 70 ? 6.833 0.046 5.377 1.00 92.75 70 LEU A CA 1
ATOM 536 C C . LEU A 1 70 ? 5.445 -0.044 4.734 1.00 92.75 70 LEU A C 1
ATOM 538 O O . LEU A 1 70 ? 5.244 -0.777 3.770 1.00 92.75 70 LEU A O 1
ATOM 542 N N . VAL A 1 71 ? 4.502 0.729 5.267 1.00 94.25 71 VAL A N 1
ATOM 543 C CA . VAL A 1 71 ? 3.118 0.782 4.785 1.00 94.25 71 VAL A CA 1
ATOM 544 C C . VAL A 1 71 ? 2.837 2.111 4.094 1.00 94.25 71 VAL A C 1
ATOM 546 O O . VAL A 1 71 ? 3.124 3.186 4.630 1.00 94.25 71 VAL A O 1
ATOM 549 N N . PHE A 1 72 ? 2.203 2.027 2.925 1.00 92.62 72 PHE A N 1
ATOM 550 C CA . PHE A 1 72 ? 1.674 3.171 2.195 1.00 92.62 72 PHE A CA 1
ATOM 551 C C . PHE A 1 72 ? 0.131 3.131 2.148 1.00 92.62 72 PHE A C 1
ATOM 553 O O . PHE A 1 72 ? -0.442 2.045 2.059 1.00 92.62 72 PHE A O 1
ATOM 560 N N . PRO A 1 73 ? -0.561 4.284 2.227 1.00 94.75 73 PRO A N 1
ATOM 561 C CA . PRO A 1 73 ? -0.003 5.612 2.458 1.00 94.75 73 PRO A CA 1
ATOM 562 C C . PRO A 1 73 ? 0.593 5.731 3.875 1.00 94.75 73 PRO A C 1
ATOM 564 O O . PRO A 1 73 ? 0.165 5.022 4.790 1.00 94.75 73 PRO A O 1
ATOM 567 N N . PRO A 1 74 ? 1.566 6.633 4.099 1.00 91.94 74 PRO A N 1
ATOM 568 C CA . P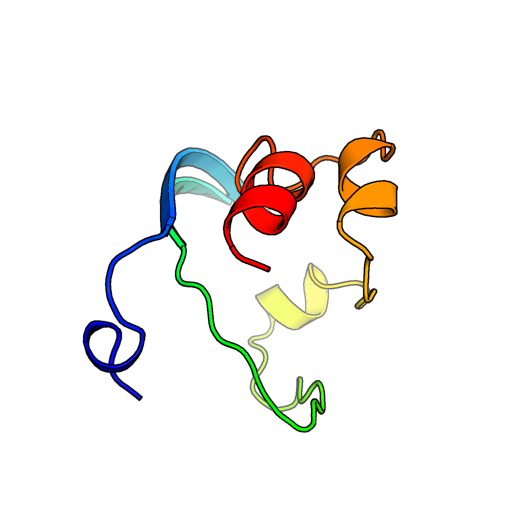RO A 1 74 ? 2.142 6.817 5.424 1.00 91.94 74 PRO A CA 1
ATOM 569 C C . PRO A 1 74 ? 1.059 7.135 6.463 1.00 91.94 74 PRO A C 1
ATOM 571 O O . PRO A 1 74 ? 0.191 7.977 6.228 1.00 91.94 74 PRO A O 1
ATOM 574 N N . ARG A 1 75 ? 1.153 6.503 7.640 1.00 92.12 75 ARG A N 1
ATOM 575 C CA . ARG A 1 75 ? 0.171 6.610 8.740 1.00 92.12 75 ARG A CA 1
ATOM 576 C C . ARG A 1 75 ? -1.216 6.035 8.408 1.00 92.12 75 ARG A C 1
ATOM 578 O O . ARG A 1 75 ? -2.210 6.497 8.971 1.00 92.12 75 ARG A O 1
ATOM 585 N N . LEU A 1 76 ? -1.292 5.010 7.553 1.00 95.69 76 LEU A N 1
ATOM 586 C CA . LEU A 1 76 ? -2.553 4.351 7.188 1.00 95.69 76 LEU A CA 1
ATOM 587 C C . LEU A 1 76 ? -3.396 3.928 8.407 1.00 95.69 76 LEU A C 1
ATOM 589 O O . LEU A 1 76 ? -4.596 4.176 8.412 1.00 95.69 76 LEU A O 1
ATOM 593 N N . GLY A 1 77 ? -2.795 3.370 9.466 1.00 95.31 77 GLY A N 1
ATOM 594 C CA . GLY A 1 77 ? -3.538 2.986 10.678 1.00 95.31 77 GLY A CA 1
ATOM 595 C C . GLY A 1 77 ? -4.265 4.160 11.356 1.00 95.31 77 GLY A C 1
ATOM 596 O O . GLY A 1 77 ? -5.435 4.043 11.714 1.00 95.31 77 GLY A O 1
ATOM 597 N N . TRP A 1 78 ? -3.612 5.326 11.458 1.00 93.31 78 TRP A N 1
ATOM 598 C CA . TRP A 1 78 ? -4.234 6.552 11.980 1.00 93.31 78 TRP A CA 1
ATOM 599 C C . TRP A 1 78 ? -5.358 7.048 11.065 1.00 93.31 78 TRP A C 1
ATOM 601 O O . TRP A 1 78 ? -6.415 7.440 11.555 1.00 93.31 78 TRP A O 1
ATOM 611 N N . LEU A 1 79 ? -5.144 7.001 9.744 1.00 95.62 79 LEU A N 1
ATOM 612 C CA . LEU A 1 79 ? -6.143 7.405 8.755 1.00 95.62 79 LEU A CA 1
ATOM 613 C C . LEU A 1 79 ? -7.397 6.525 8.843 1.00 95.62 79 LEU A C 1
ATOM 615 O O . LEU A 1 79 ? -8.503 7.053 8.910 1.00 95.62 79 LEU A O 1
ATOM 619 N N . LEU A 1 80 ? -7.234 5.201 8.917 1.00 95.44 80 LEU A N 1
ATOM 620 C CA . LEU A 1 80 ? -8.358 4.271 9.051 1.00 95.44 80 LEU A CA 1
ATOM 621 C C . LEU A 1 80 ? -9.155 4.504 10.338 1.00 95.44 80 LEU A C 1
ATOM 623 O O . LEU A 1 80 ? -10.374 4.406 10.302 1.00 95.44 80 LEU A O 1
ATOM 627 N N . GLY A 1 81 ? -8.504 4.886 11.441 1.00 92.50 81 GLY A N 1
ATOM 628 C CA . GLY A 1 81 ? -9.197 5.249 12.682 1.00 92.50 81 GLY A CA 1
ATOM 629 C C . GLY A 1 81 ? -10.092 6.495 12.590 1.00 92.50 81 GLY A C 1
ATOM 630 O O . GLY A 1 81 ? -10.879 6.722 13.499 1.00 92.50 81 GLY A O 1
ATOM 631 N N . HIS A 1 82 ? -9.971 7.302 11.528 1.00 92.19 82 HIS 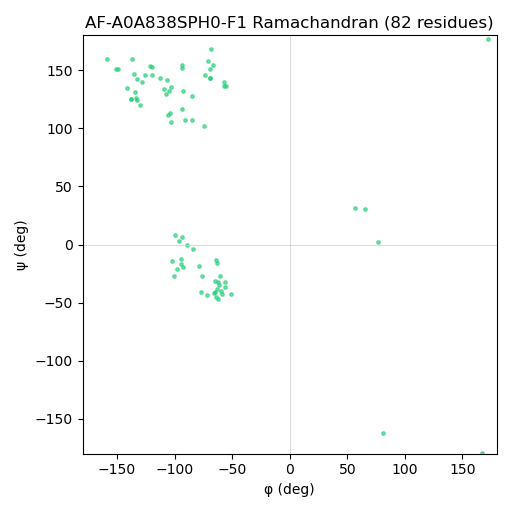A N 1
ATOM 632 C CA . HIS A 1 82 ? -10.857 8.446 11.259 1.00 92.19 82 HIS A CA 1
ATOM 633 C C . HIS A 1 82 ? -11.911 8.152 10.181 1.00 92.19 82 HIS A C 1
ATOM 635 O O . HIS A 1 82 ? -12.834 8.945 10.010 1.00 92.19 82 HIS A O 1
ATOM 641 N N . LEU A 1 83 ? -11.744 7.066 9.420 1.00 93.88 83 LEU A N 1
ATOM 642 C CA . LEU A 1 83 ? -12.623 6.686 8.309 1.00 93.88 83 LEU A CA 1
ATOM 643 C C . LEU A 1 83 ? -13.630 5.592 8.686 1.00 93.88 83 LEU A C 1
ATOM 645 O O . LEU A 1 83 ? -14.674 5.490 8.043 1.00 93.88 83 LEU A O 1
ATOM 649 N N . LEU A 1 84 ? -13.284 4.759 9.671 1.00 91.75 84 LEU A N 1
ATOM 650 C CA . LEU A 1 84 ? -14.127 3.708 10.246 1.00 91.75 84 LEU A CA 1
ATOM 651 C C . LEU A 1 84 ? -14.915 4.241 11.442 1.00 91.75 84 LEU A C 1
ATOM 653 O O . LEU A 1 84 ? -16.094 3.841 11.560 1.00 91.75 84 LEU A O 1
#

Secondary structure (DSSP, 8-state):
--GGGG-S-SEEEEEEEEETTEEEEEEEEE-----S------TT--HHHHHH--------HHHHHH--S--SSTTHHHHHHHH-

Sequence (84 aa):
MSPGSLGEPVAVSQGPLLLGGVAYHQRETYYFLQVSAHEVNTAAFTDLEREVVIGHHWWSPQELAATGELVFPPRLGWLLGHLL

pLDDT: mean 92.52, std 5.15, range [64.5, 96.88]

Foldseek 3Di:
DDPVVLPAFLDKDWDWDQAPNDIDTDIDTHGDDDDPDDDDDCVPPDPSCVVPPPDDDDDALVCVCVDPDDDPPPSVSVSVVVVD